Protein AF-A0A8I0FD93-F1 (afdb_monomer)

Solvent-accessible surface area (backbone atoms only — not comparable to full-atom values): 4836 Å² total; per-residue (Å²): 138,85,74,94,79,79,83,78,83,56,96,82,56,81,74,54,69,66,56,49,38,71,64,42,89,43,65,71,58,39,54,56,49,51,55,58,38,72,73,47,57,73,80,55,29,63,61,45,50,56,45,45,55,53,38,49,50,54,46,50,50,61,70,59,55,64,72,87,80,76,76,74,77,89,130

pLDDT: mean 77.45, std 19.3, range [42.81, 94.94]

Mean predicted aligned error: 11.69 Å

Sequence (75 aa):
LEELEKEKASANEPPSLMVQIQTAPDLTTLDALEIDVAARDPQIQSRLMDFVKKRRFELQNAASNEPDYLLEEPF

Radius of gyration: 18.3 Å; Cα contacts (8 Å, |Δi|>4): 36; chains: 1; bounding box: 46×37×49 Å

Secondary structure (DSSP, 8-state):
-----SS-S-TTSPPPHHHHHHH--SHHHHHHHHHHHHTS-HHHHHHHHHHHHHHHHHHHHHHH-S-S--S----

Organism: Acinetobacter baumannii (NCBI:txid470)

Structure (mmCIF, N/CA/C/O backbone):
data_AF-A0A8I0FD93-F1
#
_entry.id   AF-A0A8I0FD93-F1
#
loop_
_atom_site.group_PDB
_atom_site.id
_atom_site.type_symbol
_atom_site.label_atom_id
_atom_site.label_alt_id
_atom_site.label_comp_id
_atom_site.label_asym_id
_atom_site.label_entity_id
_atom_site.label_seq_id
_atom_site.pdbx_PDB_ins_code
_atom_site.Cartn_x
_atom_site.Cartn_y
_atom_site.Cartn_z
_atom_site.occupancy
_atom_site.B_iso_or_equiv
_atom_site.auth_seq_id
_atom_site.auth_comp_id
_atom_site.auth_asym_id
_atom_site.auth_atom_id
_atom_site.pdbx_PDB_model_num
ATOM 1 N N . LEU A 1 1 ? 15.558 -25.876 29.237 1.00 42.81 1 LEU A N 1
ATOM 2 C CA . LEU A 1 1 ? 15.171 -25.536 27.848 1.00 42.81 1 LEU A CA 1
ATOM 3 C C . LEU A 1 1 ? 13.734 -25.053 27.926 1.00 42.81 1 LEU A C 1
ATOM 5 O O . LEU A 1 1 ? 12.818 -25.774 27.557 1.00 42.81 1 LEU A O 1
ATOM 9 N N . GLU A 1 2 ? 13.553 -23.895 28.556 1.00 47.16 2 GLU A N 1
ATOM 10 C CA . GLU A 1 2 ? 12.244 -23.275 28.735 1.00 47.16 2 GLU A CA 1
ATOM 11 C C . GLU A 1 2 ? 11.867 -22.571 27.428 1.00 47.16 2 GLU A C 1
ATOM 13 O O . GLU A 1 2 ? 12.525 -21.633 26.985 1.00 47.16 2 GLU A O 1
ATOM 18 N N . GLU A 1 3 ? 10.846 -23.146 26.795 1.00 47.41 3 GLU A N 1
ATOM 19 C CA . GLU A 1 3 ? 9.691 -22.407 26.287 1.00 47.41 3 GLU A CA 1
ATOM 20 C C . GLU A 1 3 ? 9.953 -21.452 25.111 1.00 47.41 3 GLU A C 1
ATOM 22 O O . GLU A 1 3 ? 10.022 -20.230 25.227 1.00 47.41 3 GLU A O 1
ATOM 27 N N . LEU A 1 4 ? 9.979 -22.054 23.913 1.00 48.50 4 LEU A N 1
ATOM 28 C CA . LEU A 1 4 ? 9.699 -21.414 22.621 1.00 48.50 4 LEU A CA 1
ATOM 29 C C . LEU A 1 4 ? 8.228 -20.932 22.539 1.00 48.50 4 LEU A C 1
ATOM 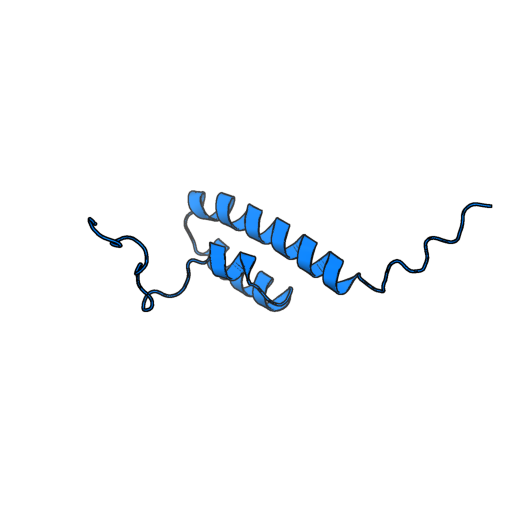31 O O . LEU A 1 4 ? 7.466 -21.357 21.673 1.00 48.50 4 LEU A O 1
ATOM 35 N N . GLU A 1 5 ? 7.806 -20.050 23.443 1.00 48.03 5 GLU A N 1
ATOM 36 C CA . GLU A 1 5 ? 6.425 -19.549 23.551 1.00 48.03 5 GLU A CA 1
ATOM 37 C C . GLU A 1 5 ? 6.235 -18.131 22.980 1.00 48.03 5 GLU A C 1
ATOM 39 O O . GLU A 1 5 ? 5.539 -17.300 23.564 1.00 48.03 5 GLU A O 1
ATOM 44 N N . LYS A 1 6 ? 6.836 -17.794 21.829 1.00 45.66 6 LYS A N 1
ATOM 45 C CA . LYS A 1 6 ? 6.628 -16.443 21.259 1.00 45.66 6 LYS A CA 1
ATOM 46 C C . LYS A 1 6 ? 6.388 -16.311 19.763 1.00 45.66 6 LYS A C 1
ATOM 48 O O . LYS A 1 6 ? 6.286 -15.190 19.279 1.00 45.66 6 LYS A O 1
ATOM 53 N N . GLU A 1 7 ? 6.194 -17.412 19.044 1.00 45.38 7 GLU A N 1
ATOM 54 C CA . GLU A 1 7 ? 5.958 -17.369 17.593 1.00 45.38 7 GLU A CA 1
ATOM 55 C C . GLU A 1 7 ? 4.735 -18.189 17.174 1.00 45.38 7 GLU A C 1
ATOM 57 O O . GLU A 1 7 ? 4.782 -19.046 16.301 1.00 45.38 7 GLU A O 1
A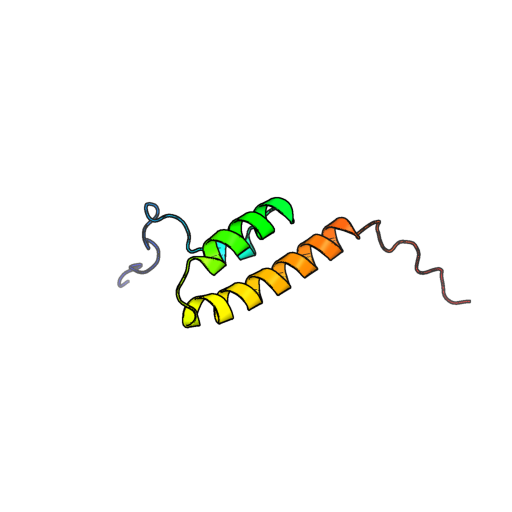TOM 62 N N . LYS A 1 8 ? 3.591 -17.923 17.803 1.00 44.66 8 LYS A N 1
ATOM 63 C CA . LYS A 1 8 ? 2.274 -18.215 17.218 1.00 44.66 8 LYS A CA 1
ATOM 64 C C . LYS A 1 8 ? 1.285 -17.124 17.618 1.00 44.66 8 LYS A C 1
ATOM 66 O O . LYS A 1 8 ? 0.216 -17.388 18.159 1.00 44.66 8 LYS A O 1
ATOM 71 N N . ALA A 1 9 ? 1.646 -15.872 17.352 1.00 44.94 9 ALA A N 1
ATOM 72 C CA . ALA A 1 9 ? 0.634 -14.833 17.239 1.00 44.94 9 ALA A CA 1
ATOM 73 C C . ALA A 1 9 ? -0.220 -15.165 16.003 1.00 44.94 9 ALA A C 1
ATOM 75 O O . ALA A 1 9 ? 0.199 -14.970 14.866 1.00 44.94 9 ALA A O 1
ATOM 76 N N . SER A 1 10 ? -1.351 -15.821 16.264 1.00 43.91 10 SER A N 1
ATOM 77 C CA . SER A 1 10 ? -2.595 -15.692 15.504 1.00 43.91 10 SER A CA 1
ATOM 78 C C . SER A 1 10 ? -2.473 -15.689 13.973 1.00 43.91 10 SER A C 1
ATOM 80 O O . SER A 1 10 ? -2.772 -14.710 13.302 1.00 43.91 10 SER A O 1
ATOM 82 N N . ALA A 1 11 ? -2.211 -16.862 13.388 1.00 52.44 11 ALA A N 1
ATOM 83 C CA . ALA A 1 11 ? -2.377 -17.117 11.947 1.00 52.44 11 ALA A CA 1
ATOM 84 C C . ALA A 1 11 ? -3.837 -16.984 11.431 1.00 52.44 11 ALA A C 1
ATOM 86 O O . ALA A 1 11 ? -4.103 -17.267 10.267 1.00 52.44 11 ALA A O 1
ATOM 87 N N . ASN A 1 12 ? -4.781 -16.582 12.291 1.00 54.41 12 ASN A N 1
ATOM 88 C CA . ASN A 1 12 ? -6.210 -16.450 11.998 1.00 54.41 12 ASN A CA 1
ATOM 89 C C . ASN A 1 12 ? -6.726 -15.003 12.079 1.00 54.41 12 ASN A C 1
ATOM 91 O O . ASN A 1 12 ? -7.894 -14.770 11.772 1.00 54.41 12 ASN A O 1
ATOM 95 N N . GLU A 1 13 ? -5.900 -14.043 12.502 1.00 54.66 13 GLU A N 1
ATOM 96 C CA . GLU A 1 13 ? -6.250 -12.627 12.410 1.00 54.66 13 GLU A CA 1
ATOM 97 C C . GLU A 1 13 ? -5.763 -12.088 11.062 1.00 54.66 13 GLU A C 1
ATOM 99 O O . GLU A 1 13 ? -4.638 -12.396 10.654 1.00 54.66 13 GLU A O 1
ATOM 104 N N . PRO A 1 1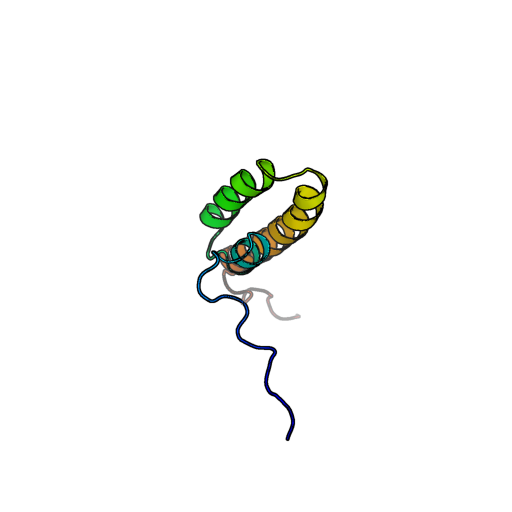4 ? -6.587 -11.307 10.337 1.00 58.50 14 PRO A N 1
ATOM 105 C CA . PRO A 1 14 ? -6.118 -10.660 9.126 1.00 58.50 14 PRO A CA 1
ATOM 106 C C . PRO A 1 14 ? -4.883 -9.813 9.471 1.00 58.50 14 PRO A C 1
ATOM 108 O O . PRO A 1 14 ? -4.872 -9.146 10.511 1.00 58.50 14 PRO A O 1
ATOM 111 N N . PRO A 1 15 ? -3.832 -9.839 8.633 1.00 75.19 15 PRO A N 1
ATOM 112 C CA . PRO A 1 15 ? -2.607 -9.102 8.904 1.00 75.19 15 PRO A CA 1
ATOM 113 C C . PRO A 1 15 ? -2.927 -7.626 9.146 1.00 75.19 15 PRO A C 1
ATOM 115 O O . PRO A 1 15 ? -3.756 -7.039 8.451 1.00 75.19 15 PRO A O 1
ATOM 118 N N . SER A 1 16 ? -2.271 -7.010 10.129 1.00 88.25 16 SER A N 1
ATOM 119 C CA . SER A 1 16 ? -2.441 -5.582 10.418 1.00 88.25 16 SER A CA 1
ATOM 120 C C . SER A 1 16 ? -2.271 -4.735 9.152 1.00 88.25 16 SER A C 1
ATOM 122 O O . SER A 1 16 ? -1.386 -5.019 8.345 1.00 88.25 16 SER A O 1
ATOM 124 N N . LEU A 1 17 ? -3.042 -3.647 9.010 1.00 89.75 17 LEU A N 1
ATOM 125 C CA . LEU A 1 17 ? -2.954 -2.732 7.854 1.00 89.75 17 LEU A CA 1
ATOM 126 C C . LEU A 1 17 ? -1.517 -2.276 7.565 1.00 89.75 17 LEU A C 1
ATOM 128 O O . LEU A 1 17 ? -1.117 -2.174 6.416 1.00 89.75 17 LEU A O 1
ATOM 132 N N . MET A 1 18 ? -0.706 -2.086 8.606 1.00 91.50 18 MET A N 1
ATOM 133 C CA . MET A 1 18 ? 0.721 -1.783 8.477 1.00 91.50 18 MET A CA 1
ATOM 134 C C . MET A 1 18 ? 1.488 -2.828 7.648 1.00 91.50 18 MET A C 1
ATOM 136 O O . MET A 1 18 ? 2.286 -2.460 6.791 1.00 91.50 18 MET A O 1
ATOM 140 N N . VAL A 1 19 ? 1.250 -4.120 7.893 1.00 90.94 19 VAL A N 1
ATOM 141 C CA . VAL A 1 19 ? 1.895 -5.219 7.158 1.00 90.94 19 VAL A CA 1
ATOM 142 C C . VAL A 1 19 ? 1.373 -5.264 5.728 1.00 90.94 19 VAL A C 1
ATOM 144 O O . VAL A 1 19 ? 2.161 -5.424 4.800 1.00 90.94 19 VAL A O 1
ATOM 147 N N . GLN A 1 20 ? 0.068 -5.058 5.536 1.00 92.81 20 GLN A N 1
ATOM 148 C CA . GLN A 1 20 ? -0.531 -4.997 4.201 1.00 92.81 20 GLN A CA 1
ATOM 149 C C . GLN A 1 20 ? 0.076 -3.858 3.372 1.00 92.81 20 GLN A C 1
ATOM 151 O O . GLN A 1 20 ? 0.459 -4.073 2.231 1.00 92.81 20 GLN A O 1
ATOM 156 N N . ILE A 1 21 ? 0.274 -2.679 3.973 1.00 94.69 21 ILE A N 1
ATOM 157 C CA . ILE A 1 21 ? 0.931 -1.535 3.327 1.00 94.69 21 ILE A CA 1
ATOM 158 C C . ILE A 1 21 ? 2.375 -1.881 2.957 1.00 94.69 21 ILE A C 1
ATOM 160 O O . ILE A 1 21 ? 2.791 -1.650 1.830 1.00 94.69 21 ILE A O 1
ATOM 164 N N . GLN A 1 22 ? 3.148 -2.465 3.874 1.00 92.31 22 GLN A N 1
ATOM 165 C CA . GLN A 1 22 ? 4.547 -2.830 3.610 1.00 92.31 22 GLN A CA 1
ATOM 166 C C . GLN A 1 22 ? 4.699 -3.903 2.525 1.00 92.31 22 GLN A C 1
ATOM 168 O O . GLN A 1 22 ? 5.701 -3.922 1.815 1.00 92.31 22 GLN A O 1
ATOM 173 N N . THR A 1 23 ? 3.717 -4.793 2.403 1.00 91.06 23 THR A N 1
ATOM 174 C CA . THR A 1 23 ? 3.722 -5.911 1.449 1.00 91.06 23 THR A CA 1
ATOM 175 C C . THR A 1 23 ? 2.897 -5.631 0.195 1.00 91.06 23 THR A C 1
ATOM 177 O O . THR A 1 23 ? 2.795 -6.506 -0.662 1.00 91.06 23 THR A O 1
ATOM 180 N N . ALA A 1 24 ? 2.349 -4.417 0.049 1.00 93.50 24 ALA A N 1
ATOM 181 C CA . ALA A 1 24 ? 1.505 -4.055 -1.082 1.00 93.50 24 ALA A CA 1
ATOM 182 C C . ALA A 1 24 ? 2.278 -4.250 -2.402 1.00 93.50 24 ALA A C 1
ATOM 184 O O . ALA A 1 24 ? 3.381 -3.705 -2.535 1.00 93.50 24 ALA A O 1
ATOM 185 N N . PRO A 1 25 ? 1.755 -5.029 -3.363 1.00 91.75 25 PRO A N 1
ATOM 186 C CA . PRO A 1 25 ? 2.476 -5.386 -4.585 1.00 91.75 25 PRO A CA 1
ATOM 187 C C . PRO A 1 25 ? 2.578 -4.230 -5.585 1.00 91.75 25 PRO A C 1
ATOM 189 O O . PRO A 1 25 ? 3.538 -4.172 -6.347 1.00 91.75 25 PRO A O 1
ATOM 192 N N . ASP A 1 26 ? 1.619 -3.306 -5.568 1.00 93.62 26 ASP A N 1
ATOM 193 C CA . ASP A 1 26 ? 1.502 -2.211 -6.527 1.00 93.62 26 ASP A CA 1
ATOM 194 C C . ASP A 1 26 ? 0.801 -0.990 -5.914 1.00 93.62 26 ASP A C 1
ATOM 196 O O . ASP A 1 26 ? 0.265 -1.031 -4.800 1.00 93.62 26 ASP A O 1
ATOM 200 N N . LEU A 1 27 ? 0.860 0.131 -6.643 1.00 92.00 27 LEU A N 1
ATOM 201 C CA . LEU A 1 27 ? 0.271 1.397 -6.211 1.00 92.00 27 LEU A CA 1
ATOM 202 C C . LEU A 1 27 ? -1.251 1.305 -6.085 1.00 92.00 27 LEU A C 1
ATOM 204 O O . LEU A 1 27 ? -1.811 1.904 -5.180 1.00 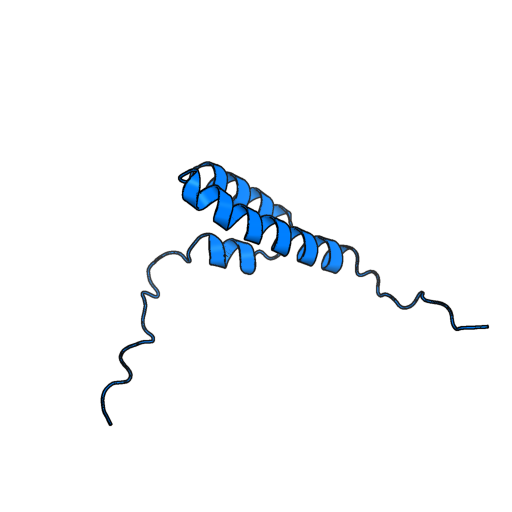92.00 27 LEU A O 1
ATOM 208 N N . THR A 1 28 ? -1.910 0.510 -6.927 1.00 94.44 28 THR A N 1
ATOM 209 C CA . THR A 1 28 ? -3.365 0.322 -6.878 1.00 94.44 28 THR A CA 1
ATOM 210 C C . THR A 1 28 ? -3.804 -0.336 -5.570 1.00 94.44 28 THR A C 1
ATOM 212 O O . THR A 1 28 ? -4.762 0.107 -4.938 1.00 94.44 28 THR A O 1
ATOM 215 N N . THR A 1 29 ? -3.080 -1.362 -5.125 1.00 94.25 29 THR A N 1
ATOM 216 C CA . THR A 1 29 ? -3.313 -2.030 -3.842 1.00 94.25 29 THR A CA 1
ATOM 217 C C . THR A 1 29 ? -2.999 -1.092 -2.684 1.00 94.25 29 THR A C 1
ATOM 219 O O . THR A 1 29 ? -3.712 -1.077 -1.683 1.00 94.25 29 THR A O 1
ATOM 222 N N . LEU A 1 30 ? -1.949 -0.282 -2.819 1.00 94.81 30 LEU A N 1
ATOM 223 C CA . LEU A 1 30 ? -1.583 0.703 -1.811 1.00 94.81 30 LEU A CA 1
ATOM 224 C C . LEU A 1 30 ? -2.646 1.805 -1.649 1.00 94.81 30 LEU A C 1
ATOM 226 O O . LEU A 1 30 ? -2.973 2.152 -0.516 1.00 94.81 30 LEU A O 1
ATOM 230 N N . ASP A 1 31 ? -3.218 2.297 -2.749 1.00 94.38 31 ASP A N 1
ATOM 231 C CA . ASP A 1 31 ? -4.297 3.293 -2.741 1.00 94.38 31 ASP A CA 1
ATOM 232 C C . ASP A 1 31 ? -5.570 2.726 -2.087 1.00 94.38 31 ASP A C 1
ATOM 234 O O . ASP A 1 31 ? -6.239 3.412 -1.315 1.00 94.38 31 ASP A O 1
ATOM 238 N N . ALA A 1 32 ? -5.892 1.448 -2.326 1.00 94.94 32 ALA A N 1
ATOM 239 C CA . ALA A 1 32 ? -7.002 0.783 -1.642 1.00 94.94 32 ALA A CA 1
ATOM 240 C C . ALA A 1 32 ? -6.786 0.736 -0.118 1.00 94.94 32 ALA A C 1
ATOM 242 O O . ALA A 1 32 ? -7.697 1.042 0.651 1.00 94.94 32 ALA A O 1
ATOM 243 N N . LEU A 1 33 ? -5.560 0.431 0.324 1.00 93.81 33 LEU A N 1
ATOM 244 C CA . LEU A 1 33 ? -5.206 0.443 1.744 1.00 93.81 33 LEU A CA 1
ATOM 245 C C . LEU A 1 33 ? -5.241 1.854 2.342 1.00 93.81 33 LEU A C 1
ATOM 247 O O . LEU A 1 33 ? -5.571 1.996 3.515 1.00 93.81 33 LEU A O 1
ATOM 251 N N . GLU A 1 34 ? -4.940 2.902 1.572 1.00 94.38 34 GLU A N 1
ATOM 252 C CA . GLU A 1 34 ? -5.055 4.295 2.027 1.00 94.38 34 GLU A CA 1
ATOM 253 C C . GLU A 1 34 ? -6.507 4.666 2.383 1.00 94.38 34 GLU A C 1
ATOM 255 O O . GLU A 1 34 ? -6.744 5.364 3.372 1.00 94.38 34 GLU A O 1
ATOM 260 N N . ILE A 1 35 ? -7.490 4.121 1.659 1.00 94.88 35 ILE A N 1
ATOM 261 C CA . ILE A 1 35 ? -8.917 4.272 1.991 1.00 94.88 35 ILE A CA 1
ATOM 262 C C . ILE A 1 35 ? -9.228 3.600 3.336 1.00 94.88 35 ILE A C 1
ATOM 264 O O . ILE A 1 35 ? -9.864 4.206 4.203 1.00 94.88 35 ILE A O 1
ATOM 268 N N . ASP A 1 36 ? -8.738 2.376 3.548 1.00 92.00 36 ASP A N 1
ATOM 269 C CA . ASP A 1 36 ? -8.916 1.660 4.816 1.00 92.00 36 ASP A CA 1
ATOM 270 C C . ASP A 1 36 ? -8.219 2.370 5.982 1.00 92.00 36 ASP A C 1
ATOM 272 O O . ASP A 1 36 ? -8.733 2.379 7.104 1.00 92.00 36 ASP A O 1
ATOM 276 N N . VAL A 1 37 ? -7.062 2.990 5.731 1.00 91.56 37 VAL A N 1
ATOM 277 C CA . VAL A 1 37 ? -6.363 3.845 6.697 1.00 91.56 37 VAL A CA 1
ATOM 278 C C . VAL A 1 37 ? -7.238 5.038 7.061 1.00 91.56 37 VAL A C 1
ATOM 280 O O . VAL A 1 37 ? -7.428 5.285 8.249 1.00 91.56 37 VAL A O 1
ATOM 283 N N . ALA A 1 38 ? -7.824 5.731 6.083 1.00 90.75 38 ALA A N 1
ATOM 284 C CA . ALA A 1 38 ? -8.690 6.888 6.317 1.00 90.75 38 ALA A CA 1
ATOM 285 C C . ALA A 1 38 ? -9.958 6.557 7.133 1.00 90.75 38 ALA A C 1
ATOM 287 O O . ALA A 1 38 ? -10.530 7.442 7.769 1.00 90.75 38 ALA A O 1
ATOM 288 N N . ALA A 1 39 ? -10.374 5.287 7.175 1.00 91.38 39 ALA A N 1
ATOM 289 C CA . ALA A 1 39 ? -11.457 4.806 8.035 1.00 91.38 39 ALA A CA 1
ATOM 290 C C . ALA A 1 39 ? -11.019 4.497 9.486 1.00 91.38 39 ALA A C 1
ATOM 292 O O . ALA A 1 39 ? -11.864 4.207 10.338 1.00 91.38 39 ALA A O 1
ATOM 293 N N . ARG A 1 40 ? -9.713 4.525 9.793 1.00 88.81 40 ARG A N 1
ATOM 294 C CA . ARG A 1 40 ? -9.161 4.294 11.143 1.00 88.81 40 ARG A CA 1
ATOM 295 C C . ARG A 1 40 ? -9.095 5.574 11.967 1.00 88.81 40 ARG A C 1
ATOM 297 O O . ARG A 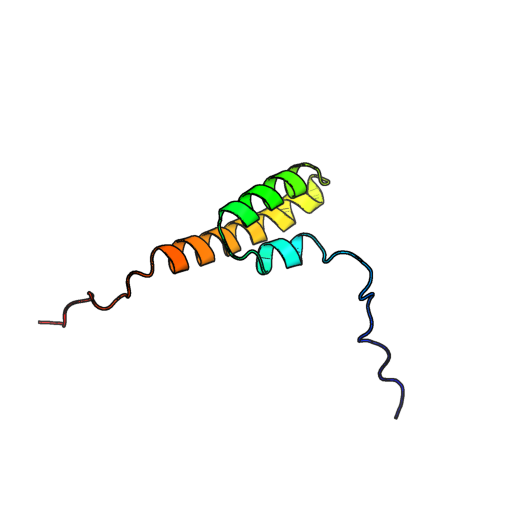1 40 ? -9.318 6.673 11.478 1.00 88.81 40 ARG A O 1
ATOM 304 N N . ASP A 1 41 ? -8.752 5.410 13.240 1.00 92.56 41 ASP A N 1
ATOM 305 C CA . ASP A 1 41 ? -8.551 6.513 14.176 1.00 92.56 41 ASP A CA 1
ATOM 306 C C . ASP A 1 41 ? -7.447 7.484 13.694 1.00 92.56 41 ASP A C 1
ATOM 308 O O . ASP A 1 41 ? -6.403 7.007 13.233 1.00 92.56 41 ASP A O 1
ATOM 312 N N . PRO A 1 42 ? -7.612 8.815 13.833 1.00 90.12 42 PRO A N 1
ATOM 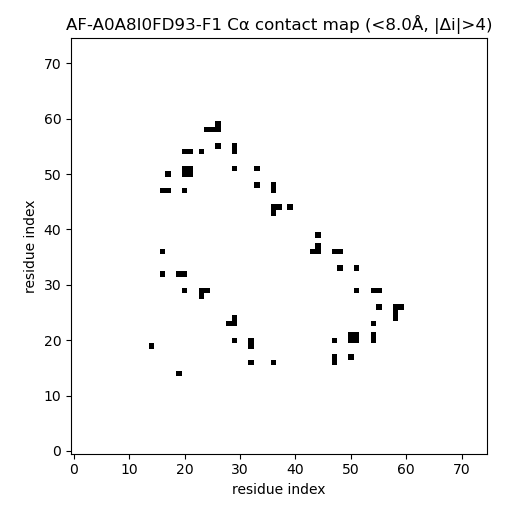313 C CA . PRO A 1 42 ? -6.609 9.810 13.435 1.00 90.12 42 PRO A CA 1
ATOM 314 C C . PRO A 1 42 ? -5.197 9.554 13.985 1.00 90.12 42 PRO A C 1
ATOM 316 O O . PRO A 1 42 ? -4.201 9.805 13.302 1.00 90.12 42 PRO A O 1
ATOM 319 N N . GLN A 1 43 ? -5.085 9.009 15.200 1.00 88.38 43 GLN A N 1
ATOM 320 C CA . GLN A 1 43 ? -3.792 8.679 15.800 1.00 88.38 43 GLN A CA 1
ATOM 321 C C . GLN A 1 43 ? -3.113 7.502 15.079 1.00 88.38 43 GLN A C 1
ATOM 323 O O . GLN A 1 43 ? -1.890 7.477 14.921 1.00 88.38 43 GLN A O 1
ATOM 328 N N . ILE A 1 44 ? -3.900 6.531 14.608 1.00 87.06 44 ILE A N 1
ATOM 329 C CA . ILE A 1 44 ? -3.417 5.384 13.827 1.00 87.06 44 ILE A CA 1
ATOM 330 C C . ILE A 1 44 ? -3.130 5.807 12.381 1.00 87.06 44 ILE A C 1
ATOM 332 O O . ILE A 1 44 ? -2.125 5.373 11.814 1.00 87.06 44 ILE A O 1
ATOM 336 N N . GLN A 1 45 ? -3.961 6.683 11.808 1.00 92.50 45 GLN A N 1
ATOM 337 C CA . GLN A 1 45 ? -3.781 7.224 10.460 1.00 92.50 45 GLN A CA 1
ATOM 338 C C . GLN A 1 45 ? -2.398 7.834 10.270 1.00 92.50 45 GLN A C 1
ATOM 340 O O . GLN A 1 45 ? -1.703 7.462 9.327 1.00 92.50 45 GLN A O 1
ATOM 345 N N . SER A 1 46 ? -1.962 8.702 11.192 1.00 90.75 46 SER A N 1
ATOM 346 C CA . SER A 1 46 ? -0.652 9.358 11.086 1.00 90.75 46 SER A CA 1
ATOM 347 C C . SER A 1 46 ? 0.485 8.341 10.967 1.00 90.75 46 SER A C 1
ATOM 349 O O . SER A 1 46 ? 1.376 8.509 10.143 1.00 90.75 46 SER A O 1
ATOM 351 N N . ARG A 1 47 ? 0.420 7.252 11.741 1.00 91.12 47 ARG A N 1
ATOM 352 C CA . ARG A 1 47 ? 1.431 6.192 11.720 1.00 91.12 47 ARG A CA 1
ATOM 353 C C . ARG A 1 47 ? 1.370 5.358 10.440 1.00 91.12 47 ARG A C 1
ATOM 355 O O . ARG A 1 47 ? 2.411 4.985 9.912 1.00 91.12 47 ARG A O 1
ATOM 362 N N . LEU A 1 48 ? 0.173 5.027 9.954 1.00 93.25 48 LEU A N 1
ATOM 363 C CA . LEU A 1 48 ? 0.005 4.225 8.738 1.00 93.25 48 LEU A CA 1
ATOM 364 C C . LEU A 1 48 ? 0.394 5.007 7.478 1.00 93.25 48 LEU A C 1
ATOM 366 O O . LEU A 1 48 ? 1.043 4.441 6.601 1.00 93.25 48 LEU A O 1
ATOM 370 N N . MET A 1 49 ? 0.097 6.306 7.424 1.00 93.88 49 MET A N 1
ATOM 371 C CA . MET A 1 49 ? 0.472 7.174 6.304 1.00 93.88 49 MET A CA 1
ATOM 372 C C . MET A 1 49 ? 1.985 7.256 6.081 1.00 93.88 49 MET A C 1
ATOM 374 O O . MET A 1 49 ? 2.421 7.380 4.937 1.00 93.88 49 MET A O 1
ATOM 378 N N . ASP A 1 50 ? 2.802 7.140 7.131 1.00 94.19 50 ASP A N 1
ATOM 379 C CA . ASP A 1 50 ? 4.261 7.066 6.981 1.00 94.19 50 ASP A CA 1
ATOM 380 C C . ASP A 1 50 ? 4.687 5.804 6.215 1.00 94.19 50 ASP A C 1
ATOM 382 O O . ASP A 1 50 ? 5.540 5.864 5.324 1.00 94.19 50 ASP A O 1
ATOM 386 N N . PHE A 1 51 ? 4.042 4.666 6.493 1.00 94.19 51 PHE A N 1
ATOM 387 C CA . PHE A 1 51 ? 4.265 3.431 5.740 1.00 94.19 51 PHE A CA 1
ATOM 388 C C . PHE A 1 51 ? 3.737 3.533 4.308 1.00 94.19 51 PHE A C 1
ATOM 390 O O . PHE A 1 51 ? 4.412 3.054 3.397 1.00 94.19 51 PHE A O 1
ATOM 397 N N . VAL A 1 52 ? 2.587 4.188 4.096 1.00 94.19 52 VAL A N 1
ATOM 398 C CA . VAL A 1 52 ? 2.025 4.406 2.753 1.00 94.19 52 VAL A CA 1
ATOM 399 C C . VAL A 1 52 ? 3.003 5.206 1.903 1.00 94.19 52 VAL A C 1
ATOM 401 O O . VAL A 1 52 ? 3.382 4.765 0.823 1.00 94.19 52 VAL A O 1
ATOM 404 N N . LYS A 1 53 ? 3.502 6.336 2.414 1.00 93.75 53 LYS A N 1
ATOM 405 C CA . LYS A 1 53 ? 4.488 7.170 1.707 1.00 93.75 53 LYS A CA 1
ATOM 406 C C . LYS A 1 53 ? 5.754 6.393 1.361 1.00 93.75 53 LYS A C 1
ATOM 408 O O . LYS A 1 53 ? 6.226 6.477 0.228 1.00 93.75 53 LYS A O 1
ATOM 413 N N . LYS A 1 54 ? 6.284 5.622 2.316 1.00 93.38 54 LYS A N 1
ATOM 414 C CA . LYS A 1 54 ? 7.478 4.802 2.094 1.00 93.38 54 LYS A CA 1
ATOM 415 C C . LYS A 1 54 ? 7.241 3.754 1.007 1.00 93.38 54 LYS A C 1
ATOM 417 O O . LYS A 1 54 ? 8.022 3.682 0.062 1.00 93.38 54 LYS A O 1
ATOM 422 N N . ARG A 1 55 ? 6.152 2.983 1.099 1.00 93.81 55 ARG A N 1
ATOM 423 C CA . ARG A 1 55 ? 5.845 1.950 0.104 1.00 93.81 55 ARG A CA 1
ATOM 424 C C . ARG A 1 55 ? 5.577 2.554 -1.269 1.00 93.81 55 ARG A C 1
ATOM 426 O O . ARG A 1 55 ? 6.051 2.025 -2.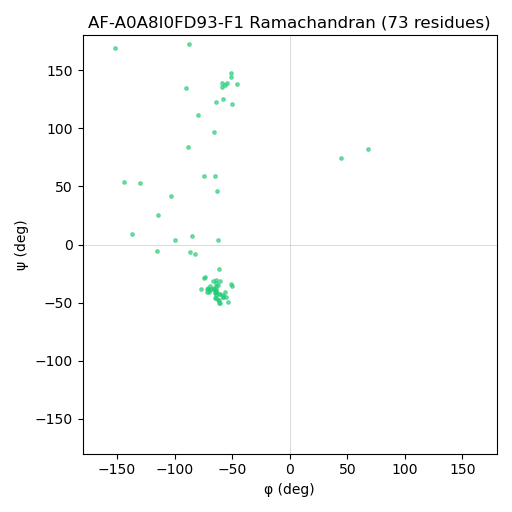266 1.00 93.81 55 ARG A O 1
ATOM 433 N N . ARG A 1 56 ? 4.871 3.683 -1.326 1.00 93.38 56 ARG A N 1
ATOM 434 C CA . ARG A 1 56 ? 4.589 4.412 -2.567 1.00 93.38 56 ARG A CA 1
ATOM 435 C C . ARG A 1 56 ? 5.874 4.807 -3.278 1.00 93.38 56 ARG A C 1
ATOM 437 O O . ARG A 1 56 ? 5.965 4.633 -4.485 1.00 93.38 56 ARG A O 1
ATOM 444 N N . PHE A 1 57 ? 6.861 5.292 -2.531 1.00 92.12 57 PHE A N 1
ATOM 445 C CA . PHE A 1 57 ? 8.179 5.614 -3.068 1.00 92.12 57 PHE A CA 1
ATOM 446 C C . PHE A 1 57 ? 8.917 4.368 -3.578 1.00 92.12 57 PHE A C 1
ATOM 448 O O . PHE A 1 57 ? 9.427 4.383 -4.692 1.00 92.12 57 PHE A O 1
ATOM 455 N N . GLU A 1 58 ? 8.925 3.270 -2.814 1.00 90.62 58 GLU A N 1
ATOM 456 C CA . GLU A 1 58 ? 9.522 1.998 -3.255 1.00 90.62 58 GLU A CA 1
ATOM 457 C C . GLU A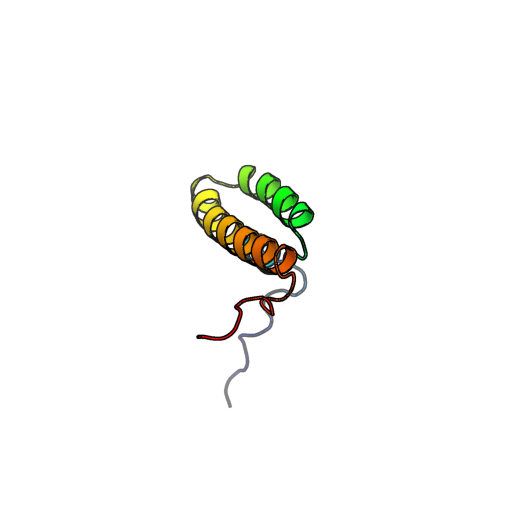 1 58 ? 8.880 1.482 -4.547 1.00 90.62 58 GLU A C 1
ATOM 459 O O . GLU A 1 58 ? 9.588 1.097 -5.472 1.00 90.62 58 GLU A O 1
ATOM 464 N N . LEU A 1 59 ? 7.550 1.512 -4.630 1.00 89.75 59 LEU A N 1
ATOM 465 C CA . LEU A 1 59 ? 6.796 1.069 -5.799 1.00 89.75 59 LEU A CA 1
ATOM 466 C C . LEU A 1 59 ? 6.975 2.008 -6.992 1.00 89.75 59 LEU A C 1
ATOM 468 O O . LEU A 1 59 ? 7.104 1.531 -8.112 1.00 89.75 59 LEU A O 1
ATOM 472 N N . GLN A 1 60 ? 7.021 3.325 -6.773 1.00 87.62 60 GLN A N 1
ATOM 473 C CA . GLN A 1 60 ? 7.313 4.289 -7.836 1.00 87.62 60 GLN A CA 1
ATOM 474 C C . GLN A 1 60 ? 8.729 4.123 -8.374 1.00 87.62 60 GLN A C 1
ATOM 476 O O . GLN A 1 60 ? 8.907 4.172 -9.586 1.00 87.62 60 GLN A O 1
ATOM 481 N N . ASN A 1 61 ? 9.716 3.875 -7.513 1.00 84.69 61 ASN A N 1
ATOM 482 C CA . ASN A 1 61 ? 11.088 3.623 -7.946 1.00 84.69 61 ASN A CA 1
ATOM 483 C C . ASN A 1 61 ? 11.230 2.259 -8.619 1.00 84.69 61 ASN A C 1
ATOM 485 O O . ASN A 1 61 ? 11.936 2.152 -9.609 1.00 84.69 61 ASN A O 1
ATOM 489 N N . ALA A 1 62 ? 10.541 1.227 -8.130 1.00 79.44 62 ALA A N 1
ATOM 490 C CA . ALA A 1 62 ? 10.515 -0.080 -8.779 1.00 79.44 62 ALA A CA 1
ATOM 491 C C . ALA A 1 62 ? 9.825 -0.023 -10.152 1.00 79.44 62 ALA A C 1
ATOM 493 O O . ALA A 1 62 ? 10.286 -0.668 -11.086 1.00 79.44 62 ALA A O 1
ATOM 494 N N . ALA A 1 63 ? 8.759 0.772 -10.287 1.00 71.19 63 ALA A N 1
ATOM 495 C CA . ALA A 1 63 ? 8.082 1.019 -11.559 1.00 71.19 63 ALA A CA 1
ATOM 496 C C . ALA A 1 63 ? 8.880 1.950 -12.490 1.00 71.19 63 ALA A C 1
ATOM 498 O O . ALA A 1 63 ? 8.764 1.833 -13.704 1.00 71.19 63 ALA A O 1
ATOM 499 N N . SER A 1 64 ? 9.683 2.860 -11.927 1.00 64.69 64 SER A N 1
ATOM 500 C CA . SER A 1 64 ? 10.579 3.756 -12.675 1.00 64.69 64 SER A CA 1
ATOM 501 C C . SER A 1 64 ? 11.945 3.137 -12.967 1.00 64.69 64 SER A C 1
ATOM 503 O O . SER A 1 64 ? 12.712 3.736 -13.711 1.00 64.69 64 SER A O 1
ATOM 505 N N . ASN A 1 65 ? 12.242 1.946 -12.433 1.00 52.84 65 ASN A N 1
ATOM 506 C CA . ASN A 1 65 ? 13.421 1.150 -12.766 1.00 52.84 65 ASN A CA 1
ATOM 507 C C . ASN A 1 65 ? 13.251 0.507 -14.160 1.00 52.84 65 ASN A C 1
ATOM 509 O O . ASN A 1 65 ? 13.356 -0.706 -14.337 1.00 52.84 65 ASN A O 1
ATOM 513 N N . GLU A 1 66 ? 13.063 1.353 -15.177 1.00 53.25 66 GLU A N 1
ATOM 514 C CA . GLU A 1 66 ? 13.935 1.252 -16.343 1.00 53.25 66 GLU A CA 1
ATOM 515 C C . GLU A 1 66 ? 15.362 1.232 -15.776 1.00 53.25 66 GLU A C 1
ATOM 517 O O . GLU A 1 66 ? 15.713 2.107 -14.979 1.00 53.25 66 GLU A O 1
ATOM 522 N N . PRO A 1 67 ? 16.147 0.182 -16.037 1.00 50.50 67 PRO A N 1
ATOM 523 C CA . PRO A 1 67 ? 17.408 0.001 -15.352 1.00 50.50 67 PRO A CA 1
ATOM 524 C C . PRO A 1 67 ? 18.306 1.215 -15.597 1.00 50.50 67 PRO A C 1
ATOM 526 O O . PRO A 1 67 ? 18.445 1.680 -16.727 1.00 50.50 67 PRO A O 1
ATOM 529 N N . ASP A 1 68 ? 18.930 1.680 -14.520 1.00 50.44 68 ASP A N 1
ATOM 530 C CA . ASP A 1 68 ? 19.969 2.712 -14.439 1.00 50.44 68 ASP A CA 1
ATOM 531 C C . ASP A 1 68 ? 21.262 2.298 -15.192 1.00 50.44 68 ASP A C 1
ATOM 533 O O . ASP A 1 68 ? 22.371 2.381 -14.678 1.00 50.44 68 ASP A O 1
ATOM 537 N N . TYR A 1 69 ? 21.134 1.780 -16.420 1.00 53.34 69 TYR A N 1
ATOM 538 C CA . TYR A 1 69 ? 22.224 1.526 -17.368 1.00 53.34 69 TYR A CA 1
ATOM 539 C C . TYR A 1 69 ? 22.574 2.784 -18.191 1.00 53.34 69 TYR A C 1
ATOM 541 O O . TYR A 1 69 ? 23.363 2.688 -19.127 1.00 53.34 69 TYR A O 1
ATOM 549 N N . LEU A 1 70 ? 21.999 3.954 -17.874 1.00 56.03 70 LEU A N 1
ATOM 550 C CA . LEU A 1 70 ? 22.187 5.208 -18.619 1.00 56.03 70 LEU A CA 1
ATOM 551 C C . LEU A 1 70 ? 22.907 6.307 -17.815 1.00 56.03 70 LEU A C 1
ATOM 553 O O . LEU A 1 70 ? 22.737 7.490 -18.099 1.00 56.03 70 LEU A O 1
ATOM 557 N N . LEU A 1 71 ? 23.717 5.953 -16.816 1.00 58.88 71 LEU A N 1
ATOM 558 C CA . LEU A 1 71 ? 24.769 6.858 -16.349 1.00 58.88 71 LEU A CA 1
ATOM 559 C C . LEU A 1 71 ? 26.016 6.584 -17.187 1.00 58.88 71 LEU A C 1
ATOM 561 O O . LEU A 1 71 ? 26.869 5.774 -16.830 1.00 58.88 71 LEU A O 1
ATOM 565 N N . GLU A 1 72 ? 26.026 7.226 -18.357 1.0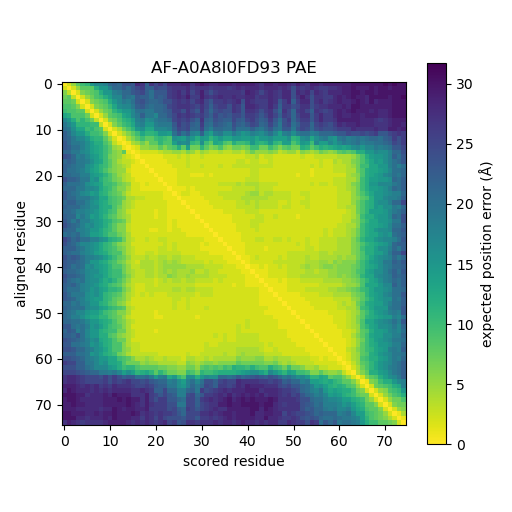0 54.94 72 GLU A N 1
ATOM 566 C CA . GLU A 1 72 ? 27.139 7.271 -19.301 1.00 54.94 72 GLU A CA 1
ATOM 567 C C . GLU A 1 72 ? 28.465 7.549 -18.576 1.00 54.94 72 GLU A C 1
ATOM 569 O O . GLU A 1 72 ? 28.545 8.341 -17.634 1.00 54.94 72 GLU A O 1
ATOM 574 N N . GLU A 1 73 ? 29.489 6.824 -19.019 1.00 54.28 73 GLU A N 1
ATOM 575 C CA . GLU A 1 73 ? 30.832 6.760 -18.454 1.00 54.28 73 GLU A CA 1
ATOM 576 C C . GLU A 1 73 ? 31.459 8.151 -18.228 1.00 54.28 73 GLU A C 1
ATOM 578 O O . GLU A 1 73 ? 31.226 9.076 -19.011 1.00 54.28 73 GLU A O 1
ATOM 583 N N . PRO A 1 74 ? 32.301 8.325 -17.190 1.00 61.12 74 PRO A N 1
ATOM 584 C CA . PRO A 1 74 ? 33.061 9.558 -17.037 1.00 61.12 74 PRO A CA 1
ATOM 585 C C . PRO A 1 74 ? 34.040 9.719 -18.212 1.00 61.12 74 PRO A C 1
ATOM 587 O O . PRO A 1 74 ? 34.875 8.845 -18.444 1.00 61.12 74 PRO A O 1
ATOM 590 N N . PHE A 1 75 ? 33.918 10.842 -18.928 1.00 60.44 75 PHE A N 1
ATOM 591 C CA . PHE A 1 75 ? 34.892 11.328 -19.914 1.00 60.44 75 PHE A CA 1
ATOM 592 C C . PHE A 1 75 ? 36.284 11.544 -19.305 1.00 60.44 75 PHE A C 1
ATOM 594 O O . PHE A 1 75 ? 36.360 12.043 -18.155 1.00 60.44 75 PHE A O 1
#

Nearest PDB structures (foldseek):
  5jg7-assembly1_B  TM=5.220E-01  e=4.905E+00  Salmonella enterica subsp. enterica serovar Typhimurium str. LT2
  5jg7-assembly1_A  TM=5.088E-01  e=6.641E+00  Salmonella enterica subsp. enterica serovar Typhimurium str. LT2
  8bqs-assembly1_BV  TM=2.875E-01  e=7.497E+00  Tetrahymena thermophila SB210

Foldseek 3Di:
DDDPPDPPPCPPDDPPLLVQLQPPPALVSLVVSLVVLVVDDPVSSVVSVVSSVVSNVVRVVVVVPPPPPPPDDDD